Protein AF-A0A962FIZ8-F1 (afdb_monomer_lite)

Structure (mmCIF, N/CA/C/O backbone):
data_AF-A0A962FIZ8-F1
#
_entry.id   AF-A0A962FIZ8-F1
#
loop_
_atom_site.group_PDB
_atom_site.id
_atom_site.type_symbol
_atom_site.label_atom_id
_atom_site.label_alt_id
_atom_site.label_comp_id
_atom_site.label_asym_id
_atom_site.label_entity_id
_atom_site.label_seq_id
_atom_site.pdbx_PDB_ins_code
_atom_site.Cartn_x
_atom_site.Cartn_y
_atom_site.Cartn_z
_atom_site.occupancy
_atom_site.B_iso_or_equiv
_atom_site.auth_seq_id
_atom_site.auth_comp_id
_atom_site.auth_asym_id
_atom_site.auth_atom_id
_atom_site.pdbx_PDB_model_num
ATOM 1 N N . ALA A 1 1 ? 32.320 2.716 -51.861 1.00 71.88 1 ALA A N 1
ATOM 2 C CA . ALA A 1 1 ? 30.897 3.057 -51.657 1.00 71.88 1 ALA A CA 1
ATOM 3 C C . ALA A 1 1 ? 30.151 1.922 -50.947 1.00 71.88 1 ALA A C 1
ATOM 5 O O . ALA A 1 1 ? 29.976 2.025 -49.746 1.00 71.88 1 ALA A O 1
ATOM 6 N N . ALA A 1 2 ? 29.854 0.787 -51.598 1.00 81.75 2 ALA A N 1
ATOM 7 C CA . ALA A 1 2 ? 29.009 -0.277 -51.017 1.00 81.75 2 ALA A CA 1
ATOM 8 C C . ALA A 1 2 ? 29.476 -0.884 -49.669 1.00 81.75 2 ALA A C 1
ATOM 10 O O . ALA A 1 2 ? 28.646 -1.253 -48.844 1.00 81.75 2 ALA A O 1
ATOM 11 N N . GLN A 1 3 ? 30.787 -0.986 -49.415 1.00 88.44 3 GLN A N 1
ATOM 12 C CA . GLN A 1 3 ? 31.305 -1.468 -48.121 1.00 88.44 3 GLN A CA 1
ATOM 13 C C . GLN A 1 3 ? 31.066 -0.465 -46.983 1.00 88.44 3 GLN A C 1
ATOM 15 O O . GLN A 1 3 ? 30.636 -0.864 -45.910 1.00 88.44 3 GLN A O 1
ATOM 20 N N . GLN A 1 4 ? 31.247 0.834 -47.235 1.00 89.75 4 GLN A N 1
ATOM 21 C CA . GLN A 1 4 ? 31.012 1.874 -46.227 1.00 89.75 4 GLN A CA 1
ATOM 22 C C . GLN A 1 4 ? 29.532 1.984 -45.854 1.00 89.75 4 GLN A C 1
ATOM 24 O O . GLN A 1 4 ? 29.213 2.180 -44.685 1.00 89.75 4 GLN A O 1
ATOM 29 N N . ASP A 1 5 ? 28.630 1.821 -46.824 1.00 90.38 5 ASP A N 1
ATOM 30 C CA . ASP A 1 5 ? 27.192 1.814 -46.547 1.00 90.38 5 ASP A CA 1
ATOM 31 C C . ASP A 1 5 ? 26.787 0.575 -45.737 1.00 90.38 5 ASP A C 1
ATOM 33 O O . ASP A 1 5 ? 26.006 0.681 -44.793 1.00 90.38 5 ASP A O 1
ATOM 37 N N . ARG A 1 6 ? 27.378 -0.592 -46.030 1.00 91.50 6 ARG A N 1
ATOM 38 C CA . ARG A 1 6 ? 27.173 -1.814 -45.237 1.00 91.50 6 ARG A CA 1
ATOM 39 C C . ARG A 1 6 ? 27.642 -1.647 -43.791 1.00 91.50 6 ARG A C 1
ATOM 41 O O . ARG A 1 6 ? 26.934 -2.066 -42.877 1.00 91.50 6 ARG A O 1
ATOM 48 N N . ASP A 1 7 ? 28.814 -1.056 -43.586 1.00 93.31 7 ASP A N 1
ATOM 49 C CA . ASP A 1 7 ? 29.373 -0.855 -42.248 1.00 93.31 7 ASP A CA 1
ATOM 50 C C . ASP A 1 7 ? 28.572 0.192 -41.460 1.00 93.31 7 ASP A C 1
ATOM 52 O O . ASP A 1 7 ? 28.311 0.002 -40.273 1.00 93.31 7 ASP A O 1
ATOM 56 N N . ARG A 1 8 ? 28.078 1.245 -42.130 1.00 94.00 8 ARG A N 1
ATOM 57 C CA . ARG A 1 8 ? 27.154 2.221 -41.532 1.00 94.00 8 ARG A CA 1
ATOM 58 C C . ARG A 1 8 ? 25.869 1.548 -41.047 1.00 94.00 8 ARG A C 1
ATOM 60 O O . ARG A 1 8 ? 25.517 1.699 -39.881 1.00 94.00 8 ARG A O 1
ATOM 67 N N . LEU A 1 9 ? 25.216 0.762 -41.905 1.00 94.19 9 LEU A N 1
ATOM 68 C CA . LEU A 1 9 ? 23.972 0.065 -41.560 1.00 94.19 9 LEU A CA 1
ATOM 69 C C . LEU A 1 9 ? 24.162 -0.934 -40.410 1.00 94.19 9 LEU A C 1
ATOM 71 O O . LEU A 1 9 ? 23.283 -1.070 -39.562 1.00 94.19 9 LEU A O 1
ATOM 75 N N . LYS A 1 10 ? 25.315 -1.613 -40.344 1.00 93.62 10 LYS A N 1
ATOM 76 C CA . LYS A 1 10 ? 25.659 -2.477 -39.205 1.00 93.62 10 LYS A CA 1
ATOM 77 C C . LYS A 1 10 ? 25.783 -1.692 -37.904 1.00 93.62 10 LYS A C 1
ATOM 79 O O . LYS A 1 10 ? 25.156 -2.073 -36.923 1.00 93.62 10 LYS A O 1
ATOM 84 N N . ASN A 1 11 ? 26.539 -0.596 -37.906 1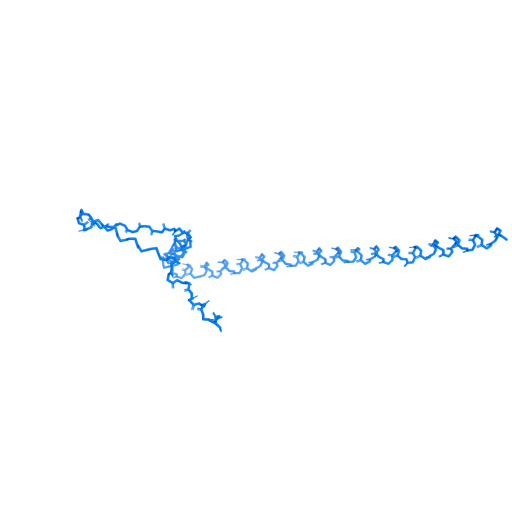.00 93.62 11 ASN A N 1
ATOM 85 C CA . ASN A 1 11 ? 26.738 0.220 -36.708 1.00 93.62 11 ASN A CA 1
ATOM 86 C C . ASN A 1 11 ? 25.425 0.851 -36.222 1.00 93.62 11 ASN A C 1
ATOM 88 O O . ASN A 1 11 ? 25.188 0.938 -35.020 1.00 93.62 11 ASN A O 1
ATOM 92 N N . GLU A 1 12 ? 24.547 1.259 -37.142 1.00 93.56 12 GLU A N 1
ATOM 93 C CA . GLU A 1 12 ? 23.208 1.757 -36.813 1.00 93.56 12 GLU A CA 1
ATOM 94 C C . GLU A 1 12 ? 22.329 0.661 -36.194 1.00 93.56 12 GLU A C 1
ATOM 96 O O . GLU A 1 12 ? 21.678 0.901 -35.177 1.00 93.56 12 GLU A O 1
ATOM 101 N N . ALA A 1 13 ? 22.349 -0.556 -36.748 1.00 93.44 13 ALA A N 1
ATOM 102 C CA . ALA A 1 13 ? 21.615 -1.695 -36.197 1.00 93.44 13 ALA A CA 1
ATOM 103 C C . ALA A 1 13 ? 22.142 -2.114 -34.814 1.00 93.44 13 ALA A C 1
ATOM 105 O O . ALA A 1 13 ? 21.353 -2.372 -33.903 1.00 93.44 13 ALA A O 1
ATOM 106 N N . GLU A 1 14 ? 23.463 -2.138 -34.630 1.00 94.69 14 GLU A N 1
ATOM 107 C CA . GLU A 1 14 ? 24.103 -2.408 -33.340 1.00 94.69 14 GLU A CA 1
ATOM 108 C C . GLU A 1 14 ? 23.778 -1.310 -32.321 1.00 94.69 14 GLU A C 1
ATOM 110 O O . GLU A 1 14 ? 23.403 -1.613 -31.189 1.00 94.69 14 GLU A O 1
ATOM 115 N N . GLY A 1 15 ? 23.826 -0.036 -32.720 1.00 94.38 15 GLY A N 1
ATOM 116 C CA . GLY A 1 15 ? 23.419 1.094 -31.884 1.00 94.38 15 GLY A CA 1
ATOM 117 C C . GLY A 1 15 ? 21.946 1.021 -31.472 1.00 94.38 15 GLY A C 1
ATOM 118 O O . GLY A 1 15 ? 21.616 1.245 -30.307 1.00 94.38 15 GLY A O 1
ATOM 119 N N . TYR A 1 16 ? 21.063 0.639 -32.397 1.00 93.38 16 TYR A N 1
ATOM 120 C CA . TYR A 1 16 ? 19.645 0.431 -32.113 1.00 93.38 16 TYR A CA 1
ATOM 121 C C . TYR A 1 16 ? 19.426 -0.727 -31.131 1.00 93.38 16 TYR A C 1
ATOM 123 O O . TYR A 1 16 ? 18.720 -0.563 -30.136 1.00 93.38 16 TYR A O 1
ATOM 131 N N . ALA A 1 17 ? 20.080 -1.873 -31.343 1.00 93.50 17 ALA A N 1
ATOM 132 C CA . ALA A 1 17 ? 20.001 -3.020 -30.438 1.00 93.50 17 ALA A CA 1
ATOM 133 C C . ALA A 1 17 ? 20.530 -2.682 -29.033 1.00 93.50 17 ALA A C 1
ATOM 135 O O . ALA A 1 17 ? 19.888 -3.005 -28.030 1.00 93.50 17 ALA A O 1
ATOM 136 N N . ASN A 1 18 ? 21.653 -1.964 -28.962 1.00 95.00 18 ASN A N 1
ATOM 137 C CA . ASN A 1 18 ? 22.261 -1.507 -27.713 1.00 95.00 18 ASN A CA 1
ATOM 138 C C . ASN A 1 18 ? 21.399 -0.487 -26.962 1.00 95.00 18 ASN A C 1
ATOM 140 O O . ASN A 1 18 ? 21.581 -0.318 -25.760 1.00 95.00 18 ASN A O 1
ATOM 144 N N . LYS A 1 19 ? 20.451 0.170 -27.634 1.00 94.88 19 LYS A N 1
ATOM 145 C CA . LYS A 1 19 ? 19.476 1.058 -26.998 1.00 94.88 19 LYS A CA 1
ATOM 146 C C . LYS A 1 19 ? 18.220 0.305 -26.554 1.00 94.88 19 LYS A C 1
ATOM 148 O O . LYS A 1 19 ? 17.836 0.374 -25.390 1.00 94.88 19 LYS A O 1
ATOM 153 N N . VAL A 1 20 ? 17.608 -0.455 -27.459 1.00 96.25 20 VAL A N 1
ATOM 154 C CA . VAL A 1 20 ? 16.301 -1.086 -27.221 1.00 96.25 20 VAL A CA 1
ATOM 155 C C . VAL A 1 20 ? 16.383 -2.215 -26.197 1.00 96.25 20 VAL A C 1
ATOM 157 O O . VAL A 1 20 ? 15.497 -2.339 -25.354 1.00 96.25 20 VAL A O 1
ATOM 160 N N . VAL A 1 21 ? 17.437 -3.037 -26.225 1.00 95.19 21 VAL A N 1
ATOM 161 C CA . VAL A 1 21 ? 17.539 -4.189 -25.314 1.00 95.19 21 VAL A CA 1
ATOM 162 C C . VAL A 1 21 ? 17.669 -3.746 -23.848 1.00 95.19 21 VAL A C 1
ATOM 164 O O . VAL A 1 21 ? 16.927 -4.271 -23.013 1.00 95.19 21 VAL A O 1
ATOM 167 N N . PRO A 1 22 ? 18.542 -2.785 -23.484 1.00 96.75 22 PRO A N 1
ATOM 168 C CA . PRO A 1 22 ? 18.588 -2.267 -22.118 1.00 96.75 22 PRO A CA 1
ATOM 169 C C . PRO A 1 22 ? 17.319 -1.520 -21.703 1.00 96.75 22 PRO A C 1
ATOM 171 O O . PRO A 1 22 ? 16.873 -1.698 -20.571 1.00 96.75 22 PRO A O 1
ATOM 174 N N . GLU A 1 23 ? 16.706 -0.738 -22.598 1.00 96.56 23 GLU A N 1
ATOM 175 C CA . GLU A 1 23 ? 15.439 -0.048 -22.315 1.00 96.56 23 GLU A CA 1
ATOM 176 C C . GLU A 1 23 ? 14.321 -1.045 -21.983 1.00 96.56 23 GLU A C 1
ATOM 178 O O . GLU A 1 23 ? 13.672 -0.918 -20.943 1.00 96.56 23 GLU A O 1
ATOM 183 N N . ALA A 1 24 ? 14.147 -2.085 -22.804 1.00 95.81 24 ALA A N 1
ATOM 184 C CA . ALA A 1 24 ? 13.161 -3.136 -22.568 1.00 95.81 24 ALA A CA 1
ATOM 185 C C . ALA A 1 24 ? 13.432 -3.899 -21.260 1.00 95.81 24 ALA A C 1
ATOM 187 O O . ALA A 1 24 ? 12.504 -4.183 -20.502 1.00 95.81 24 ALA A O 1
ATOM 188 N N . ARG A 1 25 ? 14.704 -4.186 -20.942 1.00 96.75 25 ARG A N 1
ATOM 189 C CA . ARG A 1 25 ? 15.088 -4.795 -19.655 1.00 96.75 25 ARG A CA 1
ATOM 190 C C . ARG A 1 25 ? 14.756 -3.891 -18.470 1.00 96.75 25 ARG A C 1
ATOM 192 O O . ARG A 1 25 ? 14.246 -4.380 -17.467 1.00 96.75 25 ARG A O 1
ATOM 199 N N . GLY A 1 26 ? 15.011 -2.588 -18.586 1.00 97.75 26 GLY A N 1
ATOM 200 C CA . GLY A 1 26 ? 14.671 -1.608 -17.556 1.00 97.75 26 GLY A CA 1
ATOM 201 C C . GLY A 1 26 ? 13.162 -1.491 -17.338 1.00 97.75 26 GLY A C 1
ATOM 202 O O . GLY A 1 26 ? 12.708 -1.447 -16.198 1.00 97.75 26 GLY A O 1
ATOM 203 N N . GLN A 1 27 ? 12.376 -1.505 -18.417 1.00 97.38 27 GLN A N 1
ATOM 204 C CA . GLN A 1 27 ? 10.913 -1.523 -18.340 1.00 97.38 27 GLN A CA 1
ATOM 205 C C . GLN A 1 27 ? 10.394 -2.808 -17.687 1.00 97.38 27 GLN A C 1
ATOM 207 O O . GLN A 1 27 ? 9.556 -2.734 -16.794 1.00 97.38 27 GLN A O 1
ATOM 212 N N . ALA A 1 28 ? 10.927 -3.972 -18.066 1.00 97.19 28 ALA A N 1
ATOM 213 C CA . ALA A 1 28 ? 10.552 -5.244 -17.452 1.00 97.19 28 ALA A CA 1
ATOM 214 C C . ALA A 1 28 ? 10.868 -5.267 -15.948 1.00 97.19 28 ALA A C 1
ATOM 216 O O . ALA A 1 28 ? 10.019 -5.649 -15.145 1.00 97.19 28 ALA A O 1
ATOM 217 N N . ALA A 1 29 ? 12.058 -4.801 -15.555 1.00 98.00 29 ALA A N 1
ATOM 218 C CA . ALA A 1 29 ? 12.438 -4.689 -14.149 1.00 98.00 29 ALA A CA 1
ATOM 219 C C . ALA A 1 29 ? 11.514 -3.735 -13.379 1.00 98.00 29 ALA A C 1
ATOM 221 O O . ALA A 1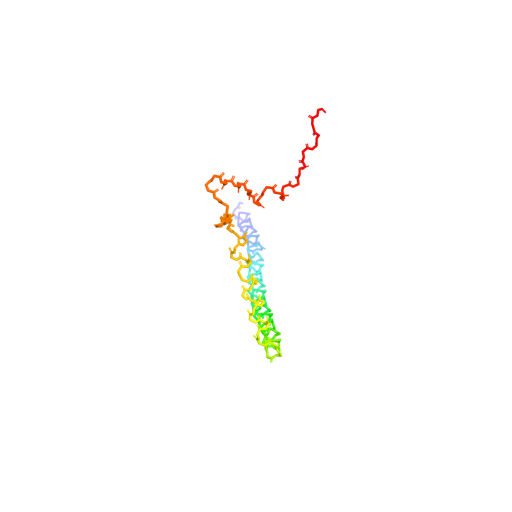 29 ? 11.093 -4.059 -12.271 1.00 98.00 29 ALA A O 1
ATOM 222 N N . ARG A 1 30 ? 11.145 -2.597 -13.982 1.00 98.12 30 ARG A N 1
ATOM 223 C CA . ARG A 1 30 ? 10.197 -1.647 -13.389 1.00 98.12 30 ARG A CA 1
ATOM 224 C C . ARG A 1 30 ? 8.831 -2.287 -13.151 1.00 98.12 30 ARG A C 1
ATOM 226 O O . ARG A 1 30 ? 8.320 -2.193 -12.045 1.00 98.12 30 ARG A O 1
ATOM 233 N N . ILE A 1 31 ? 8.275 -2.973 -14.149 1.00 98.06 31 ILE A N 1
ATOM 234 C CA . ILE A 1 31 ? 6.971 -3.645 -14.030 1.00 98.06 31 ILE A CA 1
ATOM 235 C C . ILE A 1 31 ? 7.000 -4.691 -12.910 1.00 98.06 31 ILE A C 1
ATOM 237 O O . ILE A 1 31 ? 6.062 -4.776 -12.121 1.00 98.06 31 ILE A O 1
ATOM 241 N N . LEU A 1 32 ? 8.081 -5.470 -12.807 1.00 98.06 32 LEU A N 1
ATOM 242 C CA . LEU A 1 32 ? 8.238 -6.451 -11.731 1.00 98.06 32 LEU A CA 1
ATOM 243 C C . LEU A 1 32 ? 8.287 -5.784 -10.351 1.00 98.06 32 LEU A C 1
ATOM 245 O O . LEU A 1 32 ? 7.602 -6.235 -9.436 1.00 98.06 32 LEU A O 1
ATOM 249 N N . GLN A 1 33 ? 9.047 -4.696 -10.211 1.00 97.94 33 GLN A N 1
ATOM 250 C CA . GLN A 1 33 ? 9.137 -3.945 -8.957 1.00 97.94 33 GLN A CA 1
ATOM 251 C C . GLN A 1 33 ? 7.807 -3.291 -8.575 1.00 97.94 33 GLN A C 1
ATOM 253 O O . GLN A 1 33 ? 7.420 -3.335 -7.412 1.00 97.94 33 GLN A O 1
ATOM 258 N N . GLU A 1 34 ? 7.081 -2.719 -9.537 1.00 98.12 34 GLU A N 1
ATOM 259 C CA . GLU A 1 34 ? 5.749 -2.150 -9.310 1.00 98.12 34 GLU A CA 1
ATOM 260 C C . GLU A 1 34 ? 4.750 -3.226 -8.866 1.00 98.12 34 GLU A C 1
ATOM 262 O O . GLU A 1 34 ? 3.990 -3.012 -7.921 1.00 98.12 34 GLU A O 1
ATOM 267 N N . ALA A 1 35 ? 4.782 -4.408 -9.490 1.00 97.75 35 ALA A N 1
ATOM 268 C CA . ALA A 1 35 ? 3.935 -5.532 -9.101 1.00 97.75 35 ALA A CA 1
ATOM 269 C C . ALA A 1 35 ? 4.265 -6.044 -7.689 1.00 97.75 35 ALA A C 1
ATOM 271 O O . ALA A 1 35 ? 3.360 -6.345 -6.907 1.00 97.75 35 ALA A O 1
ATOM 272 N N . GLU A 1 36 ? 5.550 -6.121 -7.340 1.00 98.00 36 GLU A N 1
ATOM 273 C CA . GLU A 1 36 ? 5.987 -6.510 -6.001 1.00 98.00 36 GLU A CA 1
ATOM 274 C C . GLU A 1 36 ? 5.589 -5.472 -4.947 1.00 98.00 36 GLU A C 1
ATOM 276 O O . GLU A 1 36 ? 4.998 -5.836 -3.930 1.00 98.00 36 GLU A O 1
ATOM 281 N N . ALA A 1 37 ? 5.801 -4.186 -5.226 1.00 98.31 37 ALA A N 1
ATOM 282 C CA . ALA A 1 37 ? 5.374 -3.097 -4.356 1.00 98.31 37 ALA A CA 1
ATOM 283 C C . ALA A 1 37 ? 3.854 -3.109 -4.141 1.00 98.31 37 ALA A C 1
ATOM 285 O O . ALA A 1 37 ? 3.391 -3.004 -3.006 1.00 98.31 37 ALA A O 1
ATOM 286 N N . TYR A 1 38 ? 3.068 -3.307 -5.203 1.00 98.00 38 TYR A N 1
ATOM 287 C CA . TYR A 1 38 ? 1.613 -3.410 -5.103 1.00 98.00 38 TYR A CA 1
ATOM 288 C C . TYR A 1 38 ? 1.178 -4.604 -4.244 1.00 98.00 38 TYR A C 1
ATOM 290 O O . TYR A 1 38 ? 0.303 -4.476 -3.379 1.00 98.00 38 TYR A O 1
ATOM 298 N N . ARG A 1 39 ? 1.813 -5.768 -4.436 1.00 97.69 39 ARG A N 1
ATOM 299 C CA . ARG A 1 39 ? 1.574 -6.961 -3.612 1.00 97.69 39 ARG A CA 1
ATOM 300 C C . ARG A 1 39 ? 1.853 -6.6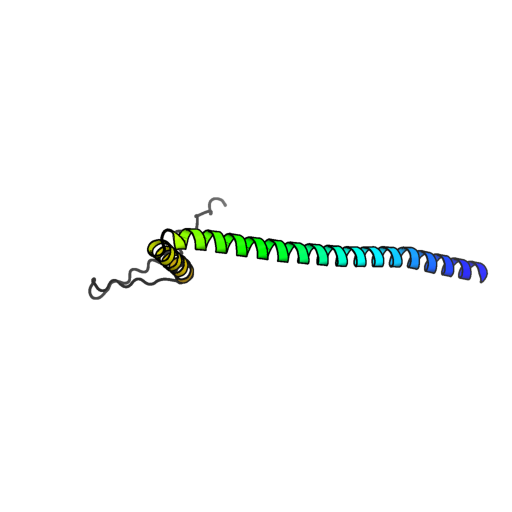64 -2.140 1.00 97.69 39 ARG A C 1
ATOM 302 O O . ARG A 1 39 ? 1.039 -7.003 -1.282 1.00 97.69 39 ARG A O 1
ATOM 309 N N . GLU A 1 40 ? 2.986 -6.045 -1.835 1.00 98.12 40 GLU A N 1
ATOM 310 C CA . GLU A 1 40 ? 3.373 -5.723 -0.462 1.00 98.12 40 GLU A CA 1
ATOM 311 C C . GLU A 1 40 ? 2.454 -4.690 0.176 1.00 98.12 40 GLU A C 1
ATOM 313 O O . GLU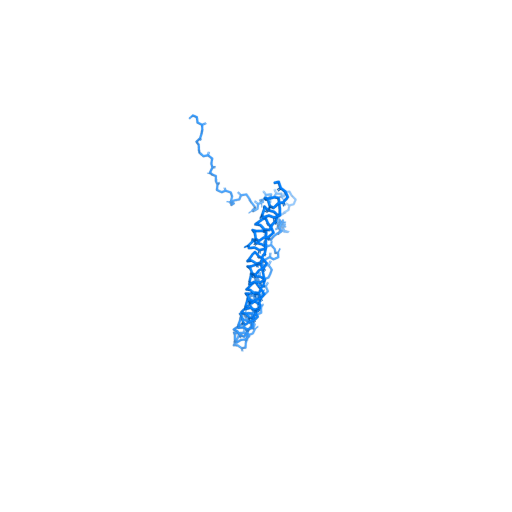 A 1 40 ? 1.997 -4.908 1.298 1.00 98.12 40 GLU A O 1
ATOM 318 N N . GLN A 1 41 ? 2.114 -3.629 -0.555 1.00 98.19 41 GLN A N 1
ATOM 319 C CA . GLN A 1 41 ? 1.149 -2.625 -0.125 1.00 98.19 41 GLN A CA 1
ATOM 320 C C . GLN A 1 41 ? -0.195 -3.274 0.218 1.00 98.19 41 GLN A C 1
ATOM 322 O O . GLN A 1 41 ? -0.713 -3.065 1.313 1.00 98.19 41 GLN A O 1
ATOM 327 N N . THR A 1 42 ? -0.722 -4.120 -0.668 1.00 98.06 42 THR A N 1
ATOM 328 C CA . THR A 1 42 ? -2.008 -4.806 -0.468 1.00 98.06 42 THR A CA 1
ATOM 329 C C . THR A 1 42 ? -1.983 -5.696 0.775 1.00 98.06 42 THR A C 1
ATOM 331 O O . THR A 1 42 ? -2.921 -5.701 1.578 1.00 98.06 42 THR A O 1
ATOM 334 N N . VAL A 1 43 ? -0.891 -6.441 0.978 1.00 97.88 43 VAL A N 1
ATOM 335 C CA . VAL A 1 43 ? -0.722 -7.305 2.155 1.00 97.88 43 VAL A CA 1
ATOM 336 C C . VAL A 1 43 ? -0.591 -6.478 3.434 1.00 97.88 43 VAL A C 1
ATOM 338 O O . VAL A 1 43 ? -1.197 -6.825 4.449 1.00 97.88 43 VAL A O 1
ATOM 341 N N . ALA A 1 44 ? 0.190 -5.398 3.411 1.00 97.88 44 ALA A N 1
ATOM 342 C CA . ALA A 1 44 ? 0.390 -4.521 4.558 1.00 97.88 44 ALA A CA 1
ATOM 343 C C . ALA A 1 44 ? -0.910 -3.814 4.957 1.00 97.88 44 ALA A C 1
ATOM 345 O O . ALA A 1 44 ? -1.264 -3.806 6.137 1.00 97.88 44 ALA A O 1
ATOM 346 N N . GLU A 1 45 ? -1.657 -3.299 3.981 1.00 97.94 45 GLU A N 1
ATOM 347 C CA . GLU A 1 45 ? -2.962 -2.684 4.199 1.00 97.94 45 GLU A CA 1
ATOM 348 C C . GLU A 1 45 ? -3.941 -3.691 4.807 1.00 97.94 45 GLU A C 1
ATOM 350 O O . GLU A 1 45 ? -4.528 -3.424 5.855 1.00 97.94 45 GLU A O 1
ATOM 355 N N . SER A 1 46 ? -4.037 -4.891 4.230 1.00 96.75 46 SER A N 1
ATOM 356 C CA . SER A 1 46 ? -4.907 -5.957 4.741 1.00 96.75 46 SER A CA 1
ATOM 357 C C . SER A 1 46 ? -4.570 -6.332 6.190 1.00 96.75 46 SER A C 1
ATOM 359 O O . SER A 1 46 ? -5.462 -6.449 7.033 1.00 96.75 46 SER A O 1
ATOM 361 N N . LYS A 1 47 ? -3.277 -6.462 6.520 1.00 97.81 47 LYS A N 1
ATOM 362 C CA . LYS A 1 47 ? -2.811 -6.715 7.895 1.00 97.81 47 LYS A CA 1
ATOM 363 C C . LYS A 1 47 ? -3.142 -5.556 8.836 1.00 97.81 47 LYS A C 1
ATOM 365 O O . LYS A 1 47 ? -3.561 -5.794 9.968 1.00 97.81 47 LYS A O 1
ATOM 370 N N . GLY A 1 48 ? -2.980 -4.316 8.378 1.00 97.94 48 GLY A N 1
ATOM 371 C CA . GLY A 1 48 ? -3.326 -3.115 9.136 1.00 97.94 48 GLY A CA 1
ATOM 372 C C . GLY A 1 48 ? -4.816 -3.054 9.465 1.00 97.94 48 GLY A C 1
ATOM 373 O O . GLY A 1 48 ? -5.181 -2.852 10.624 1.00 97.94 48 GLY A O 1
ATOM 374 N N . GLN A 1 49 ? -5.678 -3.318 8.479 1.00 96.44 49 GLN A N 1
ATOM 375 C CA . GLN A 1 49 ? -7.129 -3.368 8.677 1.00 96.44 49 GLN A CA 1
ATOM 376 C C . GLN A 1 49 ? -7.532 -4.490 9.643 1.00 96.44 49 GLN A C 1
ATOM 378 O O . GLN A 1 49 ? -8.313 -4.252 10.564 1.00 96.44 49 GLN A O 1
ATOM 383 N N . ALA A 1 50 ? -6.954 -5.688 9.505 1.00 97.06 50 ALA A N 1
ATOM 384 C CA . ALA A 1 50 ? -7.211 -6.805 10.417 1.00 97.06 50 ALA A CA 1
ATOM 385 C C . ALA A 1 50 ? -6.766 -6.504 11.861 1.00 97.06 50 ALA A C 1
ATOM 387 O O . ALA A 1 50 ? -7.481 -6.813 12.820 1.00 97.06 50 ALA A O 1
ATOM 388 N N . SER A 1 51 ? -5.610 -5.853 12.024 1.00 97.00 51 SER A N 1
ATOM 389 C CA . SER A 1 51 ? -5.112 -5.405 13.328 1.00 97.00 51 SER A CA 1
ATOM 390 C C . SER A 1 51 ? -6.046 -4.365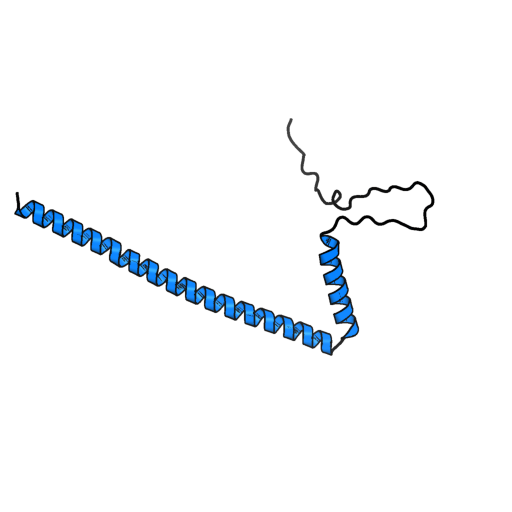 13.949 1.00 97.00 51 SER A C 1
ATOM 392 O O . SER A 1 51 ? -6.477 -4.526 15.092 1.00 97.00 51 SER A O 1
ATOM 394 N N . ARG A 1 52 ? -6.452 -3.348 13.177 1.00 94.44 52 ARG A N 1
ATOM 395 C CA . ARG A 1 52 ? -7.410 -2.323 13.617 1.00 94.44 52 ARG A CA 1
ATOM 396 C C . ARG A 1 52 ? -8.739 -2.945 14.040 1.00 94.44 52 ARG A C 1
ATOM 398 O O . ARG A 1 52 ? -9.267 -2.589 15.090 1.00 94.44 52 ARG A O 1
ATOM 405 N N . PHE A 1 53 ? -9.264 -3.883 13.255 1.00 94.56 53 PHE A N 1
ATOM 406 C CA . PHE A 1 53 ? -10.495 -4.592 13.590 1.00 94.56 53 PHE A CA 1
ATOM 407 C C . PHE A 1 53 ? -10.364 -5.343 14.916 1.00 94.56 53 PHE A C 1
ATOM 409 O O . PHE A 1 53 ? -11.194 -5.167 15.805 1.00 94.56 53 PHE A O 1
ATOM 416 N N . THR A 1 54 ? -9.291 -6.121 15.080 1.00 95.56 54 THR A N 1
ATOM 417 C CA . THR A 1 54 ? -9.028 -6.871 16.317 1.00 95.56 54 THR A CA 1
ATOM 418 C C . THR A 1 54 ? -8.941 -5.938 17.525 1.00 95.56 54 THR A C 1
ATOM 420 O O . THR A 1 54 ? -9.559 -6.204 18.552 1.00 95.56 54 THR A O 1
ATOM 423 N N . GLN A 1 55 ? -8.248 -4.804 17.402 1.00 93.00 55 GLN A N 1
ATOM 424 C CA . GLN A 1 55 ? -8.157 -3.812 18.477 1.00 93.00 55 GLN A CA 1
ATOM 425 C C . GLN A 1 55 ? -9.530 -3.255 18.870 1.00 93.00 55 GLN A C 1
ATOM 427 O O . GLN A 1 55 ? -9.836 -3.168 20.059 1.00 93.00 55 GLN A O 1
ATOM 432 N N . VAL A 1 56 ? -10.375 -2.907 17.894 1.00 89.75 56 VAL A N 1
ATOM 433 C CA . VAL A 1 56 ? -11.742 -2.429 18.159 1.00 89.75 56 VAL A CA 1
ATOM 434 C C . VAL A 1 56 ? -12.583 -3.524 18.812 1.00 89.75 56 VAL A C 1
ATOM 436 O O . VAL A 1 56 ? -13.298 -3.249 19.775 1.00 89.75 56 VAL A O 1
ATOM 439 N N . TYR A 1 57 ? -12.473 -4.764 18.335 1.00 92.00 57 TYR A N 1
ATOM 440 C CA . TYR A 1 57 ? -13.188 -5.907 18.894 1.00 92.00 57 TYR A CA 1
ATOM 441 C C . TYR A 1 57 ? -12.812 -6.170 20.358 1.00 92.00 57 TYR A C 1
ATOM 443 O O . TYR A 1 57 ? -13.696 -6.353 21.194 1.00 92.00 57 TYR A O 1
ATOM 451 N N . GLU A 1 58 ? -11.525 -6.114 20.704 1.00 94.06 58 GLU A N 1
ATOM 452 C CA . GLU A 1 58 ? -11.071 -6.276 22.089 1.00 94.06 58 GLU A CA 1
ATOM 453 C C . GLU A 1 58 ? -11.636 -5.188 23.016 1.00 94.06 58 GLU A C 1
ATOM 455 O O . GLU A 1 58 ? -12.015 -5.475 24.153 1.00 94.06 58 GLU A O 1
ATOM 460 N N . GLN A 1 59 ? -11.755 -3.943 22.541 1.00 89.00 59 GLN A N 1
ATOM 461 C CA . GLN A 1 59 ? -12.406 -2.875 23.313 1.00 89.00 59 GLN A CA 1
ATOM 462 C C . GLN A 1 59 ? -13.917 -3.085 23.418 1.00 89.00 59 GLN A C 1
ATOM 464 O O . GLN A 1 59 ? -14.488 -2.937 24.498 1.00 89.00 59 GLN A O 1
ATOM 469 N N . TYR A 1 60 ? -14.558 -3.499 22.325 1.00 90.50 60 TYR A N 1
ATOM 470 C CA . TYR A 1 60 ? -15.980 -3.818 22.309 1.00 90.50 60 TYR A CA 1
ATOM 471 C C . TYR A 1 60 ? -16.322 -4.939 23.296 1.00 90.50 60 TYR A C 1
ATOM 473 O O . TYR A 1 60 ? -17.294 -4.831 24.039 1.00 90.50 60 TYR A O 1
ATOM 481 N N . LYS A 1 61 ? -15.502 -5.994 23.355 1.00 92.06 61 LYS A N 1
ATOM 482 C CA . LYS A 1 61 ? -15.671 -7.104 24.300 1.00 92.06 61 LYS A CA 1
ATOM 483 C C . LYS A 1 61 ? -15.613 -6.634 25.757 1.00 92.06 61 LYS A C 1
ATOM 485 O O . LYS A 1 61 ? -16.326 -7.180 26.593 1.00 92.06 61 LYS A O 1
ATOM 490 N N . LYS A 1 62 ? -14.789 -5.625 26.061 1.00 92.31 62 LYS A N 1
ATOM 491 C CA . LYS A 1 62 ? -14.677 -5.034 27.406 1.00 92.31 62 LYS A CA 1
ATOM 492 C C . LYS A 1 62 ? -15.850 -4.113 27.748 1.00 92.31 62 LYS A C 1
ATOM 494 O O . LYS A 1 62 ? -16.320 -4.145 28.879 1.00 92.31 62 LYS A O 1
ATOM 499 N N . ALA A 1 63 ? -16.309 -3.292 26.801 1.00 92.56 63 ALA A N 1
ATOM 500 C CA . ALA A 1 63 ? -17.339 -2.275 27.034 1.00 92.56 63 ALA A CA 1
ATOM 501 C C . ALA A 1 63 ? -18.290 -2.110 25.825 1.00 92.56 63 ALA A C 1
ATOM 503 O O . ALA A 1 63 ? -18.248 -1.099 25.118 1.00 92.56 63 ALA A O 1
ATOM 504 N N . PRO A 1 64 ? -19.209 -3.063 25.591 1.00 88.94 64 PRO A N 1
ATOM 505 C CA . PRO A 1 64 ? -19.964 -3.145 24.337 1.00 88.94 64 PRO A CA 1
ATOM 506 C C . PRO A 1 64 ? -20.981 -2.018 24.126 1.00 88.94 64 PRO A C 1
ATOM 508 O O . PRO A 1 64 ? -21.333 -1.737 22.978 1.00 88.94 64 PRO A O 1
ATOM 511 N N . GLN A 1 65 ? -21.484 -1.398 25.200 1.00 90.12 65 GLN A N 1
ATOM 512 C CA . GLN A 1 65 ? -22.423 -0.272 25.115 1.00 90.12 65 GLN A CA 1
ATOM 513 C C . GLN A 1 65 ? -21.696 1.015 24.701 1.00 90.12 65 GLN A C 1
ATOM 515 O O . GLN A 1 65 ? -22.034 1.601 23.676 1.00 90.12 65 GLN A O 1
ATOM 520 N N . VAL A 1 66 ? -20.631 1.381 25.423 1.00 91.62 66 VAL A N 1
ATOM 521 C CA . VAL A 1 66 ? -19.862 2.615 25.185 1.00 91.62 66 VAL A CA 1
ATOM 522 C C . VAL A 1 66 ? -19.185 2.599 23.813 1.00 91.62 66 VAL A C 1
ATOM 524 O O . VAL A 1 66 ? -19.187 3.605 23.107 1.00 91.62 66 VAL A O 1
ATOM 527 N N . THR A 1 67 ? -18.640 1.453 23.383 1.00 89.12 67 THR A N 1
ATOM 528 C CA . THR A 1 67 ? -18.030 1.337 22.048 1.00 89.12 67 THR A CA 1
ATOM 529 C C . THR A 1 67 ? -19.060 1.511 20.930 1.00 89.12 67 THR A C 1
ATOM 531 O O . THR A 1 67 ? -18.767 2.177 19.940 1.00 89.12 67 THR A O 1
ATOM 534 N N . ARG A 1 68 ? -20.275 0.963 21.080 1.00 89.00 68 ARG A N 1
ATOM 535 C CA . ARG A 1 68 ? -21.360 1.147 20.099 1.00 89.00 68 ARG A CA 1
ATOM 536 C C . ARG A 1 68 ? -21.807 2.599 20.015 1.00 89.00 68 ARG A C 1
ATOM 538 O O . ARG A 1 68 ? -21.952 3.123 18.916 1.00 89.00 68 ARG A O 1
ATOM 545 N N . GLU A 1 69 ? -22.003 3.227 21.168 1.00 90.69 69 GLU A N 1
ATOM 546 C CA . GLU A 1 69 ? -22.413 4.624 21.251 1.00 90.69 69 GLU A CA 1
ATOM 547 C C . GLU A 1 69 ? -21.361 5.549 20.632 1.00 90.69 69 GLU A C 1
ATOM 549 O O . GLU A 1 69 ? -21.704 6.380 19.795 1.00 90.69 69 GLU A O 1
ATOM 554 N N . ARG A 1 70 ? -20.070 5.330 20.921 1.00 91.44 70 ARG A N 1
ATOM 555 C CA . ARG A 1 70 ? -18.978 6.065 20.267 1.00 91.44 70 ARG A CA 1
ATOM 556 C C . ARG A 1 70 ? -19.006 5.908 18.747 1.00 91.44 70 ARG A C 1
ATOM 558 O O . ARG A 1 70 ? -18.972 6.913 18.049 1.00 91.44 70 ARG A O 1
ATOM 565 N N . ILE A 1 71 ? -19.097 4.678 18.229 1.00 88.62 71 ILE A N 1
ATOM 566 C CA . ILE A 1 71 ? -19.139 4.436 16.774 1.00 88.62 71 ILE A CA 1
ATOM 567 C C . ILE A 1 71 ? -20.331 5.160 16.136 1.00 88.62 71 ILE A C 1
ATOM 569 O O . ILE A 1 71 ? -20.193 5.746 15.061 1.00 88.62 71 ILE A O 1
ATOM 573 N N . TYR A 1 72 ? -21.495 5.133 16.790 1.00 91.00 72 TYR A N 1
ATOM 574 C CA . TYR A 1 72 ? -22.684 5.838 16.325 1.00 91.00 72 TYR A CA 1
ATOM 575 C C . TYR A 1 72 ? -22.457 7.351 16.284 1.00 91.00 72 TYR A C 1
ATOM 577 O O . TYR A 1 72 ? -22.670 7.961 15.238 1.00 91.00 72 TYR A O 1
ATOM 585 N N . LEU A 1 73 ? -21.969 7.943 17.376 1.00 91.62 73 LEU A N 1
ATOM 586 C CA . LEU A 1 73 ? -21.709 9.380 17.462 1.00 91.62 73 LEU A CA 1
ATOM 587 C C . LEU A 1 73 ? -20.656 9.835 16.446 1.00 91.62 73 LEU A C 1
ATOM 589 O O . LEU A 1 73 ? -20.909 10.797 15.734 1.00 91.62 73 LEU A O 1
ATOM 593 N N . GLU A 1 74 ? -19.542 9.115 16.292 1.00 88.56 74 GLU A N 1
ATOM 594 C CA . GLU A 1 74 ? -18.506 9.426 15.291 1.00 88.56 74 GLU A CA 1
ATOM 595 C C . GLU A 1 74 ? -19.036 9.315 13.853 1.00 88.56 74 GLU A C 1
ATOM 597 O O . GLU A 1 74 ? -18.671 10.090 12.966 1.00 88.56 74 GLU A O 1
ATOM 602 N N . THR A 1 75 ? -19.900 8.331 13.588 1.00 89.81 75 THR A N 1
ATOM 603 C CA . THR A 1 75 ? -20.510 8.162 12.262 1.00 89.81 75 THR A CA 1
ATOM 604 C C . THR A 1 75 ? -21.501 9.282 11.981 1.00 89.81 75 THR A C 1
ATOM 606 O O . THR A 1 75 ? -21.468 9.861 10.898 1.00 89.81 75 THR A O 1
ATOM 609 N N . MET A 1 76 ? -22.347 9.621 12.956 1.00 86.69 76 MET A N 1
ATOM 610 C CA . MET A 1 76 ? -23.270 10.747 12.861 1.00 86.69 76 MET A CA 1
ATOM 611 C C . MET A 1 76 ? -22.513 12.066 12.716 1.00 86.69 76 MET A C 1
ATOM 613 O O . MET A 1 76 ? -22.886 12.875 11.879 1.00 86.69 76 MET A O 1
ATOM 617 N N . GLU A 1 77 ? -21.418 12.275 13.443 1.00 86.00 77 GLU A N 1
ATOM 618 C CA . GLU A 1 77 ? -20.552 13.444 13.290 1.00 86.00 77 GLU A CA 1
ATOM 619 C C . GLU A 1 77 ? -20.003 13.546 11.867 1.00 86.00 77 GLU A C 1
ATOM 621 O O . GLU A 1 77 ? -20.093 14.609 11.264 1.00 86.00 77 GLU A O 1
ATOM 626 N N . ARG A 1 78 ? -19.511 12.447 11.284 1.00 86.25 78 ARG A N 1
ATOM 627 C CA . ARG A 1 78 ? -18.995 12.442 9.907 1.00 86.25 78 ARG A CA 1
ATOM 628 C C . ARG A 1 78 ? -20.081 12.725 8.870 1.00 86.25 78 ARG A C 1
ATOM 630 O O . ARG A 1 78 ? -19.855 13.500 7.948 1.00 86.25 78 ARG A O 1
ATOM 637 N N . VAL A 1 79 ? -21.248 12.095 9.015 1.00 85.75 79 VAL A N 1
ATOM 638 C CA . VAL A 1 79 ? -22.386 12.278 8.099 1.00 85.75 79 VAL A CA 1
ATOM 639 C C . VAL A 1 79 ? -22.927 13.698 8.207 1.00 85.75 79 VAL A C 1
ATOM 641 O O . VAL A 1 79 ? -23.112 14.376 7.200 1.00 85.75 79 VAL A O 1
ATOM 644 N N . PHE A 1 80 ? -23.147 14.167 9.433 1.00 81.62 80 PHE A N 1
ATOM 645 C CA . PHE A 1 80 ? -23.700 15.485 9.675 1.00 81.62 80 PHE A CA 1
ATOM 646 C C . PHE A 1 80 ? -22.662 16.602 9.481 1.00 81.62 80 PHE A C 1
ATOM 648 O O . PHE A 1 80 ? -23.040 17.724 9.185 1.00 81.62 80 PHE A O 1
ATOM 655 N N . GLY A 1 81 ? -21.364 16.346 9.631 1.00 77.69 81 GLY A N 1
ATOM 656 C CA . GLY A 1 81 ? -20.306 17.338 9.416 1.00 77.69 81 GLY A CA 1
ATOM 657 C C . GLY A 1 81 ? -20.208 17.823 7.968 1.00 77.69 81 GLY A C 1
ATOM 658 O O . GLY A 1 81 ? -19.763 18.940 7.736 1.00 77.69 81 GLY A O 1
ATOM 659 N N . ALA A 1 82 ? -20.664 17.015 7.007 1.00 72.00 82 ALA A N 1
ATOM 660 C CA . ALA A 1 82 ? -20.651 17.346 5.583 1.00 72.00 82 ALA A CA 1
ATOM 661 C C . ALA A 1 82 ? -21.944 18.017 5.073 1.00 72.00 82 ALA A C 1
ATOM 663 O O . ALA A 1 82 ? -22.039 18.300 3.882 1.00 72.00 82 ALA A O 1
ATOM 664 N N . VAL A 1 83 ? -22.946 18.249 5.932 1.00 72.56 83 VAL A N 1
ATOM 665 C CA . VAL A 1 83 ? -24.218 18.885 5.544 1.00 72.56 83 VAL A CA 1
ATOM 666 C C . VAL A 1 83 ? -24.402 20.235 6.226 1.00 72.56 83 VAL A C 1
ATOM 668 O O . VAL A 1 83 ? -24.123 20.386 7.416 1.00 72.56 83 VAL A O 1
ATOM 671 N N . ASP A 1 84 ? -24.941 21.199 5.480 1.00 63.81 84 ASP A N 1
ATOM 672 C CA . ASP A 1 84 ? -25.373 22.487 6.017 1.00 63.81 84 ASP A CA 1
ATOM 673 C C . ASP A 1 84 ? -26.606 22.277 6.901 1.00 63.81 84 ASP A C 1
ATOM 675 O O . ASP A 1 84 ? -27.719 22.019 6.436 1.00 63.81 84 ASP A O 1
ATOM 679 N N . LYS A 1 85 ? -26.394 22.322 8.217 1.00 66.31 85 LYS A N 1
ATOM 680 C CA . LYS A 1 85 ? -27.452 22.074 9.200 1.00 66.31 85 LYS A CA 1
ATOM 681 C C . LYS A 1 85 ? -28.248 23.350 9.437 1.00 66.31 85 LYS A C 1
ATOM 683 O O . LYS A 1 85 ? -27.684 24.365 9.834 1.00 66.31 85 LYS A O 1
ATOM 688 N N . VAL A 1 86 ? -29.570 23.259 9.308 1.00 60.72 86 VAL A N 1
ATOM 689 C CA . VAL A 1 86 ? -30.507 24.283 9.786 1.00 60.72 86 VAL A CA 1
ATOM 690 C C . VAL A 1 86 ? -31.170 23.758 11.058 1.00 60.72 86 VAL A C 1
ATOM 692 O O . VAL A 1 86 ? -31.940 22.799 11.014 1.00 60.72 86 VAL A O 1
ATOM 695 N N . ILE A 1 87 ? -30.843 24.354 12.205 1.00 65.50 87 ILE A N 1
ATOM 696 C CA . ILE A 1 87 ? -31.450 24.009 13.497 1.00 65.50 87 ILE A CA 1
ATOM 697 C C . ILE A 1 87 ? -32.655 24.930 13.699 1.00 65.50 87 ILE A C 1
ATOM 699 O O . ILE A 1 87 ? -32.490 26.138 13.841 1.00 65.50 87 ILE A O 1
ATOM 703 N N . ILE A 1 88 ? -33.864 24.365 13.698 1.00 59.66 88 ILE A N 1
ATOM 704 C CA . ILE A 1 88 ? -35.101 25.110 13.964 1.00 59.66 88 ILE A CA 1
ATOM 705 C C . ILE A 1 88 ? -35.532 24.806 15.398 1.00 59.66 88 ILE A C 1
ATOM 707 O O . ILE A 1 88 ? -35.939 23.682 15.703 1.00 59.66 88 ILE A O 1
ATOM 711 N N . ASP A 1 89 ? -35.431 25.805 16.273 1.00 64.56 89 ASP A N 1
ATOM 712 C CA . ASP A 1 89 ? -35.953 25.723 17.635 1.00 64.56 89 ASP A CA 1
ATOM 713 C C . ASP A 1 89 ? -37.488 25.805 17.600 1.00 64.56 89 ASP A C 1
ATOM 715 O O . ASP A 1 89 ? -38.067 26.746 17.059 1.00 64.56 89 ASP A O 1
ATOM 719 N N . LYS A 1 90 ? -38.162 24.793 18.155 1.00 57.97 90 LYS A N 1
ATOM 720 C CA . LYS A 1 90 ? -39.632 24.721 18.206 1.00 57.97 90 LYS A CA 1
ATOM 721 C C . LYS A 1 90 ? -40.227 25.557 19.350 1.00 57.97 90 LYS A C 1
ATOM 723 O O . LYS A 1 90 ? -41.447 25.569 19.499 1.00 57.97 90 LYS A O 1
ATOM 728 N N . GLY A 1 91 ? -39.394 26.227 20.154 1.00 60.78 91 GLY A N 1
ATOM 729 C CA . GLY A 1 91 ? -39.810 27.011 21.321 1.00 60.78 91 GLY A CA 1
ATOM 730 C C . GLY A 1 91 ? -39.995 28.518 21.107 1.00 60.78 91 GLY A C 1
ATOM 731 O O . GLY A 1 91 ? -40.590 29.165 21.966 1.00 60.78 91 GLY A O 1
ATOM 732 N N . ALA A 1 92 ? -39.537 29.098 19.994 1.00 49.50 92 ALA A N 1
ATOM 733 C CA . ALA A 1 92 ? -39.645 30.538 19.755 1.00 49.50 92 ALA A CA 1
ATOM 734 C C . ALA A 1 92 ? -40.698 30.832 18.680 1.00 49.50 92 ALA A C 1
ATOM 736 O O . ALA A 1 92 ? -40.553 30.457 17.517 1.00 49.50 92 ALA A O 1
ATOM 737 N N . GLY A 1 93 ? -41.789 31.475 19.098 1.00 44.78 93 GLY A N 1
ATOM 738 C CA . GLY A 1 93 ? -42.903 31.852 18.239 1.00 44.78 93 GLY A CA 1
ATOM 739 C C . GLY A 1 93 ? -42.495 32.656 17.001 1.00 44.78 93 GLY A C 1
ATOM 740 O O . GLY A 1 93 ? -41.458 33.309 16.965 1.00 44.78 93 GLY A O 1
ATOM 741 N N . GLN A 1 94 ? -43.357 32.562 15.988 1.00 49.22 94 GLN A N 1
ATOM 742 C CA . GLN A 1 94 ? -43.553 33.485 14.868 1.00 49.22 94 GLN A CA 1
ATOM 743 C C . GLN A 1 94 ? -42.443 34.548 14.685 1.00 49.22 94 GLN A C 1
ATOM 745 O O . GLN A 1 94 ? -42.523 35.640 15.239 1.00 49.22 94 GLN A O 1
ATOM 750 N N . GLY A 1 95 ? -41.432 34.242 13.862 1.00 54.53 95 GLY A N 1
ATOM 751 C CA . GLY A 1 95 ? -40.531 35.268 13.318 1.00 54.53 95 GLY A CA 1
ATOM 752 C C . GLY A 1 95 ? -39.057 35.216 13.718 1.00 54.53 95 GLY A C 1
ATOM 753 O O . GLY A 1 95 ? -38.420 36.265 13.733 1.00 54.53 95 GLY A O 1
ATOM 754 N N . VAL A 1 96 ? -38.472 34.043 13.974 1.00 48.25 96 VAL A N 1
ATOM 755 C CA . VAL A 1 96 ? -37.010 33.936 14.109 1.00 48.25 96 VAL A CA 1
ATOM 756 C C . VAL A 1 96 ? -36.437 33.162 12.926 1.00 48.25 96 VAL A C 1
ATOM 758 O O . VAL A 1 96 ? -36.608 31.951 12.817 1.00 48.25 96 VAL A O 1
ATOM 761 N N . VAL A 1 97 ? -35.736 33.874 12.041 1.00 56.78 97 VAL A N 1
ATOM 762 C CA . VAL A 1 97 ? -34.739 33.297 11.130 1.00 56.78 97 VAL A CA 1
ATOM 763 C C . VAL A 1 97 ? -33.365 33.679 11.679 1.00 56.78 97 VAL A C 1
ATOM 765 O O . VAL A 1 97 ? -32.841 34.733 11.321 1.00 56.78 97 VAL A O 1
ATOM 768 N N . PRO A 1 98 ? -32.750 32.874 12.559 1.00 55.91 98 PRO A N 1
ATOM 769 C CA . PRO A 1 98 ? -31.330 32.992 12.820 1.00 55.91 98 PRO A CA 1
ATOM 770 C C . PRO A 1 98 ? -30.596 32.199 11.733 1.00 55.91 98 PRO A C 1
ATOM 772 O O . PRO A 1 98 ? -30.373 30.995 11.856 1.00 55.91 98 PRO A O 1
ATOM 775 N N . TYR A 1 99 ? -30.248 32.871 10.632 1.00 56.38 99 TYR A N 1
ATOM 776 C CA . TYR A 1 99 ? -29.266 32.354 9.679 1.00 56.38 99 TYR A CA 1
ATOM 777 C C . TYR A 1 99 ? -27.886 32.490 10.323 1.00 56.38 99 TYR A C 1
ATOM 779 O O . TYR A 1 99 ? -27.274 33.555 10.277 1.00 56.38 99 TYR A O 1
ATOM 787 N N . LEU A 1 100 ? -27.420 31.422 10.969 1.00 55.34 100 LEU A N 1
ATOM 788 C CA . LEU A 1 100 ? -26.016 31.293 11.337 1.00 55.34 100 LEU A CA 1
ATOM 789 C C . LEU A 1 100 ? -25.411 30.125 10.549 1.00 55.34 100 LEU A C 1
ATOM 791 O O . LEU A 1 100 ? -25.453 28.986 11.019 1.00 55.34 100 LEU A O 1
ATOM 795 N N . PRO A 1 101 ? -24.870 30.373 9.342 1.00 52.19 101 PRO A N 1
ATOM 796 C CA . PRO A 1 101 ? -24.109 29.367 8.624 1.00 52.19 101 PRO A CA 1
ATOM 797 C C . PRO A 1 101 ? -22.815 29.128 9.404 1.00 52.19 101 PRO A C 1
ATOM 799 O O . PRO A 1 101 ? -21.898 29.949 9.410 1.00 52.19 101 PRO A O 1
ATOM 802 N N . LEU A 1 102 ? -22.707 27.976 10.062 1.00 59.56 102 LEU A N 1
ATOM 803 C CA . LEU A 1 102 ? -21.492 27.582 10.786 1.00 59.56 102 LEU A CA 1
ATOM 804 C C . LEU A 1 102 ? -20.292 27.286 9.854 1.00 59.56 102 LEU A C 1
ATOM 806 O O . LEU A 1 102 ? -19.254 26.828 10.319 1.00 59.56 102 LEU A O 1
ATOM 810 N N . GLY A 1 103 ? -20.399 27.596 8.557 1.00 57.25 103 GLY A N 1
ATOM 811 C CA . GLY A 1 103 ? -19.306 27.548 7.584 1.00 57.25 103 GLY A CA 1
ATOM 812 C C . GLY A 1 103 ? -18.461 28.827 7.481 1.00 57.25 103 GLY A C 1
ATOM 813 O O . GLY A 1 103 ? -17.387 28.781 6.883 1.00 57.25 103 GLY A O 1
ATOM 814 N N . GLU A 1 104 ? -18.882 29.964 8.050 1.00 54.34 104 GLU A N 1
ATOM 815 C CA . GLU A 1 104 ? -18.142 31.235 7.886 1.00 54.34 104 GLU A CA 1
ATOM 816 C C . GLU A 1 104 ? -17.151 31.552 9.016 1.00 54.34 104 GLU A C 1
ATOM 818 O O . GLU A 1 104 ? -16.233 32.346 8.825 1.00 54.34 104 GLU A O 1
ATOM 823 N N . ILE A 1 105 ? -17.251 30.878 10.165 1.00 51.94 105 ILE A N 1
ATOM 824 C CA . ILE A 1 105 ? -16.385 31.144 11.331 1.00 51.94 105 ILE A CA 1
ATOM 825 C C . ILE A 1 105 ? -14.966 30.568 11.140 1.00 51.94 105 ILE A C 1
ATOM 827 O O . ILE A 1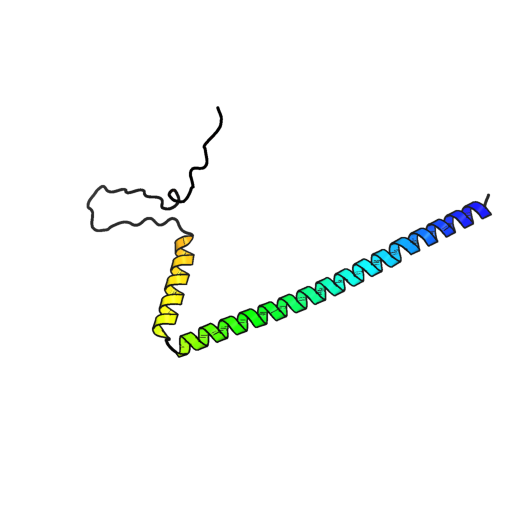 105 ? -14.030 30.981 11.820 1.00 51.94 105 ILE A O 1
ATOM 831 N N . SER A 1 106 ? -14.762 29.662 10.174 1.00 53.00 106 SER A N 1
ATOM 832 C CA . SER A 1 106 ? -13.463 29.011 9.949 1.00 53.00 106 SER A CA 1
ATOM 833 C C . SER A 1 106 ? -12.639 29.586 8.788 1.00 53.00 106 SER A C 1
ATOM 835 O O . SER A 1 106 ? -11.632 28.979 8.422 1.00 53.00 106 SER A O 1
ATOM 837 N N . LYS A 1 107 ? -13.010 30.736 8.204 1.00 48.34 107 LYS A N 1
ATOM 838 C CA . LYS A 1 107 ? -12.118 31.455 7.278 1.00 48.34 107 LYS A CA 1
ATOM 839 C C . LYS A 1 107 ? -11.197 32.380 8.085 1.00 48.34 107 LYS A C 1
ATOM 841 O O . LYS A 1 107 ? -11.651 33.443 8.507 1.00 48.34 107 LYS A O 1
ATOM 846 N N . PRO A 1 108 ? -9.917 32.026 8.319 1.00 43.75 108 PRO A N 1
ATOM 847 C CA . PRO A 1 108 ? -8.964 32.986 8.850 1.00 43.75 108 PRO A CA 1
ATOM 848 C C . PRO A 1 108 ? -8.871 34.148 7.862 1.00 43.75 108 PRO A C 1
ATOM 850 O O . PRO A 1 108 ? -8.581 33.967 6.679 1.00 43.75 108 PRO A O 1
ATOM 853 N N . ASN A 1 109 ? -9.164 35.346 8.356 1.00 51.31 109 ASN A N 1
ATOM 854 C CA . ASN A 1 109 ? -9.034 36.591 7.624 1.00 51.31 109 ASN A CA 1
ATOM 855 C C . ASN A 1 109 ? -7.543 36.895 7.402 1.00 51.31 109 ASN A C 1
ATOM 857 O O . ASN A 1 109 ? -6.935 37.676 8.129 1.00 51.31 109 ASN A O 1
ATOM 861 N N . THR A 1 110 ? -6.928 36.239 6.420 1.00 53.22 110 THR A N 1
ATOM 862 C CA . THR A 1 110 ? -5.637 36.638 5.856 1.00 53.22 110 THR A CA 1
ATOM 863 C C . THR A 1 110 ? -5.893 37.493 4.624 1.00 53.22 110 THR A C 1
ATOM 865 O O . THR A 1 110 ? -5.853 37.010 3.495 1.00 53.22 110 THR A O 1
ATOM 868 N N . ALA A 1 111 ? -6.167 38.774 4.849 1.00 40.47 111 ALA A N 1
ATOM 869 C CA . ALA A 1 111 ? -6.057 39.804 3.823 1.00 40.47 111 ALA A CA 1
ATOM 870 C C . ALA A 1 111 ? -5.585 41.111 4.474 1.00 40.47 111 ALA A C 1
ATOM 872 O O . ALA A 1 111 ? -6.297 42.109 4.542 1.00 40.47 111 ALA A O 1
ATOM 873 N N . GLY A 1 112 ? -4.357 41.072 4.993 1.00 40.44 112 GLY A N 1
ATOM 874 C CA . GLY A 1 112 ? -3.542 42.261 5.197 1.00 40.44 112 GLY A CA 1
ATOM 875 C C . GLY A 1 112 ? -2.579 42.418 4.020 1.00 40.44 112 GLY A C 1
ATOM 876 O O . GLY A 1 112 ? -1.876 41.468 3.687 1.00 40.44 112 GLY A O 1
ATOM 877 N N . GLY A 1 113 ? -2.526 43.621 3.441 1.00 40.66 113 GLY A N 1
ATOM 878 C CA . GLY A 1 113 ? -1.360 44.108 2.697 1.00 40.66 113 GLY A CA 1
ATOM 879 C C . GLY A 1 113 ? -1.505 44.232 1.180 1.00 40.66 113 GLY A C 1
ATOM 880 O O . GLY A 1 113 ? -1.007 43.386 0.449 1.00 40.66 113 GLY A O 1
ATOM 881 N N . ALA A 1 114 ? -2.086 45.341 0.715 1.00 41.09 114 ALA A N 1
ATOM 882 C CA . ALA A 1 114 ? -1.684 45.991 -0.537 1.00 41.09 114 ALA A CA 1
ATOM 883 C C . ALA A 1 114 ? -2.153 47.458 -0.535 1.00 41.09 114 ALA A C 1
ATOM 885 O O . ALA A 1 114 ? -3.282 47.774 -0.913 1.00 41.09 114 ALA A O 1
ATOM 886 N N . LYS A 1 115 ? -1.280 48.349 -0.067 1.00 44.59 115 LYS A N 1
ATOM 887 C CA . LYS A 1 115 ? -1.175 49.729 -0.543 1.00 44.59 115 LYS A CA 1
ATOM 888 C C . LYS A 1 115 ? 0.287 49.986 -0.854 1.00 44.59 115 LYS A C 1
ATOM 890 O O . LYS A 1 115 ? 1.119 49.471 -0.074 1.00 44.59 115 LYS A O 1
#

Secondary structure (DSSP, 8-state):
-HHHHHHHHHHHHHHHHHHHHHHHHHHHHHHHHHHHHHHHHHHHHHHHHHHHHHHHHHHHHH-HHHHHHHHHHHHHHHHHHTS------TTS-S-------TTSTT---------

Sequence (115 aa):
AAQQDRDRLKNEAEGYANKVVPEARGQAARILQEAEAYREQTVAESKGQASRFTQVYEQYKKAPQVTRERIYLETMERVFGAVDKVIIDKGAGQGVVPYLPLGEISKPNTAGGAK

Foldseek 3Di:
DVVVVVVVVVVVVVVVCVPVVVVVVVVVVVVVVVVVVVVVVVVVVVVVVVVVVVVLVVVCVVPVVVSVVVVVVVVCCVVVVPDQDDDDDPPDDDDDDPPDRPVPVPDDPPDDDDD

Radius of gyration: 33.08 Å; chains: 1; bounding box: 75×57×79 Å

pLDDT: mean 81.7, std 18.8, range [40.44, 98.31]